Protein AF-A0A821LDY1-F1 (afdb_monomer)

Solvent-accessible surface area (backbone atoms only — not comparable to full-atom values): 10723 Å² total; per-residue (Å²): 135,84,77,50,74,66,58,53,52,50,54,53,51,54,56,44,63,76,40,49,66,62,47,50,53,50,51,52,53,50,52,51,50,54,50,56,54,56,72,75,47,54,72,68,58,53,51,52,51,51,52,52,52,52,53,56,57,53,75,75,44,78,78,75,70,82,77,86,78,76,88,87,64,81,84,64,96,50,97,40,74,67,58,44,55,53,51,51,53,56,52,60,72,73,46,62,89,51,66,70,60,38,52,55,50,52,50,49,55,32,46,76,69,62,71,51,82,70,72,70,74,72,77,74,71,77,86,62,76,54,68,69,58,54,50,53,54,51,51,58,72,66,38,78,89,67,74,71,88,50,94,90,61,74,62,68,48,74,48,72,58,96,88,42,79,45,80,45,74,110

Nearest PDB structures (foldseek):
  5tjr-assembly1_D  TM=2.871E-01  e=8.981E+00  Pseudomonas sp. AAC
  8qkv-assembly1_S  TM=2.454E-01  e=5.172E+00  Saccharomyces cerevisiae S288C

Foldseek 3Di:
DDDDPVRVVVVVVVVCVVCVPVVVVVVVVVVVVVVVVVVPDDPVVVVVVVVVVVVVVVVPDPPPDPPVPDPPDDPDPDPDPVRVVVVVVVVVVVQDPDPVRNVVVVVVVCVVVVVDPPPPPPPPPPPDDPPVVVVVVVVVVPDPVVLPPDPPDFDWDWDQDPNDTDIDTD

Organism: NCBI:txid392032

Secondary structure (DSSP, 8-state):
-PPPHHHHHHHHHHHHHHTHHHHHHHHHHHHHHHHHHHHTS-HHHHHHHHHHHHHHHHHTS-----------S---SSSSHHHHHHHHHHHHHHS-SSHHHHHHHHHHHHHHTT------------SPPPHHHHHHHHHHHH-TTTS-SSTT---EEEEEETTEEEEEE-

Radius of gyration: 39.67 Å; Cα contacts (8 Å, |Δi|>4): 44; chains: 1; bounding box: 96×48×97 Å

Structure (mmCIF, N/CA/C/O backbone):
data_AF-A0A821LDY1-F1
#
_entry.id   AF-A0A821LDY1-F1
#
loop_
_atom_site.group_PDB
_atom_site.id
_atom_site.type_symbol
_atom_site.label_atom_id
_atom_site.label_alt_id
_atom_site.label_comp_id
_atom_site.label_asym_id
_atom_site.label_entity_id
_atom_site.label_seq_id
_atom_site.pdbx_PDB_ins_code
_atom_site.Cartn_x
_atom_site.Cartn_y
_atom_site.Cartn_z
_atom_site.occupancy
_atom_site.B_iso_or_equiv
_atom_site.auth_seq_id
_atom_site.auth_comp_id
_atom_site.auth_asym_id
_atom_site.auth_atom_id
_atom_site.pdbx_PDB_model_num
ATOM 1 N N . MET A 1 1 ? 49.923 7.582 -18.837 1.00 62.66 1 MET A N 1
ATOM 2 C CA . MET A 1 1 ? 49.489 6.439 -17.998 1.00 62.66 1 MET A CA 1
ATOM 3 C C . MET A 1 1 ? 48.047 6.071 -18.324 1.00 62.66 1 MET A C 1
ATOM 5 O O . MET A 1 1 ? 47.227 6.970 -18.484 1.00 62.66 1 MET A O 1
ATOM 9 N N . ALA A 1 2 ? 47.727 4.782 -18.452 1.00 75.25 2 ALA A N 1
ATOM 10 C CA . ALA A 1 2 ? 46.354 4.338 -18.696 1.00 75.25 2 ALA A CA 1
ATOM 11 C C . ALA A 1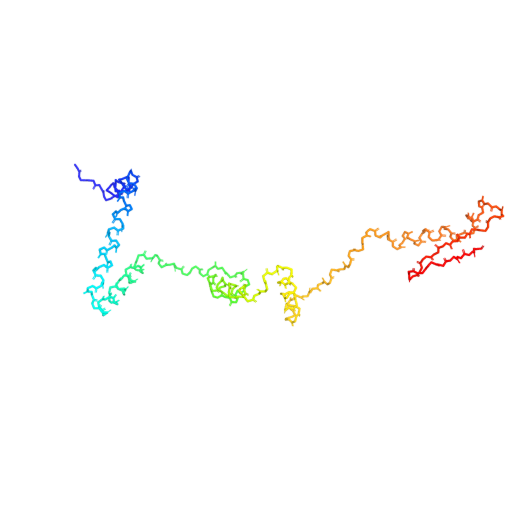 2 ? 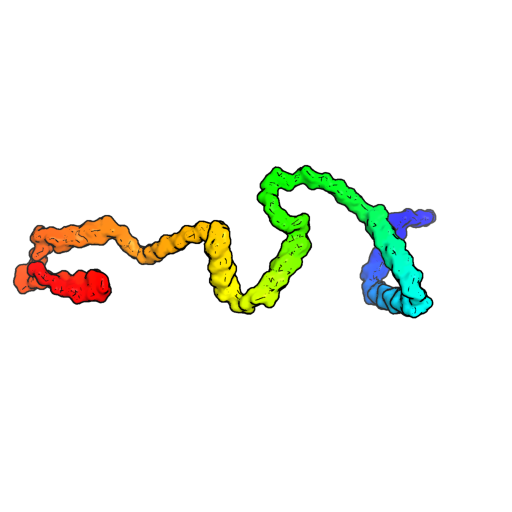45.499 4.500 -17.426 1.00 75.25 2 ALA A C 1
ATOM 13 O O . ALA A 1 2 ? 45.901 4.082 -16.345 1.00 75.25 2 ALA A O 1
ATOM 14 N N . LEU A 1 3 ? 44.314 5.106 -17.556 1.00 80.88 3 LEU A N 1
ATOM 15 C CA . LEU A 1 3 ? 43.386 5.291 -16.433 1.00 80.88 3 LEU A CA 1
ATOM 16 C C . LEU A 1 3 ? 42.902 3.947 -15.880 1.00 80.88 3 LEU A C 1
ATOM 18 O O . LEU A 1 3 ? 42.588 3.032 -16.651 1.00 80.88 3 LEU A O 1
ATOM 22 N N . SER A 1 4 ? 42.740 3.867 -14.557 1.00 90.19 4 SER A N 1
ATOM 23 C CA . SER A 1 4 ? 42.186 2.676 -13.905 1.00 90.19 4 SER A CA 1
ATOM 24 C C . SER A 1 4 ? 40.714 2.453 -14.285 1.00 90.19 4 SER A C 1
ATOM 26 O O . SER A 1 4 ? 39.997 3.374 -14.693 1.00 90.19 4 SER A O 1
ATOM 28 N N . GLY A 1 5 ? 40.220 1.219 -14.129 1.00 87.94 5 GLY A N 1
ATOM 29 C CA . GLY A 1 5 ? 38.811 0.889 -14.381 1.00 87.94 5 GLY A CA 1
ATOM 30 C C . GLY A 1 5 ? 37.831 1.759 -13.583 1.00 87.94 5 GLY A C 1
ATOM 31 O O . GLY A 1 5 ? 36.826 2.213 -14.134 1.00 87.94 5 GLY A O 1
ATOM 32 N N . ALA A 1 6 ? 38.162 2.064 -12.325 1.00 87.38 6 ALA A N 1
ATOM 33 C CA . ALA A 1 6 ? 37.358 2.921 -11.457 1.00 87.38 6 ALA A CA 1
ATOM 34 C C . ALA A 1 6 ? 37.327 4.375 -11.955 1.00 87.38 6 ALA A C 1
ATOM 36 O O . ALA A 1 6 ? 36.254 4.966 -12.081 1.00 87.38 6 ALA A O 1
ATOM 37 N N . GLN A 1 7 ? 38.483 4.917 -12.346 1.00 88.12 7 GLN A N 1
ATOM 38 C CA . GLN A 1 7 ? 38.595 6.278 -12.880 1.00 88.12 7 GLN A CA 1
ATOM 39 C C . GLN A 1 7 ? 37.844 6.436 -14.212 1.00 88.12 7 GLN A C 1
ATOM 41 O O . GLN A 1 7 ? 37.185 7.450 -14.455 1.00 88.12 7 GLN A O 1
ATOM 46 N N . ARG A 1 8 ? 37.866 5.406 -15.068 1.00 89.38 8 ARG A N 1
ATOM 47 C CA . ARG A 1 8 ? 37.070 5.376 -16.308 1.00 89.38 8 ARG A CA 1
ATOM 48 C C . ARG A 1 8 ? 35.566 5.369 -16.026 1.00 89.38 8 ARG A C 1
ATOM 50 O O . ARG A 1 8 ? 34.815 6.085 -16.694 1.00 89.38 8 ARG A O 1
ATOM 57 N N . ALA A 1 9 ? 35.122 4.596 -15.034 1.00 87.12 9 ALA A N 1
ATOM 58 C CA . ALA A 1 9 ? 33.719 4.550 -14.629 1.00 87.12 9 ALA A CA 1
ATOM 59 C C . ALA A 1 9 ? 33.246 5.895 -14.052 1.00 87.12 9 ALA A C 1
ATOM 61 O O . ALA A 1 9 ? 32.151 6.350 -14.391 1.00 87.12 9 ALA A O 1
ATOM 62 N N . GLN A 1 10 ? 34.078 6.552 -13.244 1.00 86.94 10 GLN A N 1
ATOM 63 C CA . GLN A 1 10 ? 33.795 7.864 -12.665 1.00 86.94 10 GLN A CA 1
ATOM 64 C C . GLN A 1 10 ? 33.663 8.948 -13.746 1.00 86.94 10 GLN A C 1
ATOM 66 O O . GLN A 1 10 ? 32.610 9.579 -13.839 1.00 86.94 10 GLN A O 1
ATOM 71 N N . ARG A 1 11 ? 34.628 9.050 -14.674 1.00 86.69 11 ARG A N 1
ATOM 72 C CA . ARG A 1 11 ? 34.530 9.956 -15.837 1.00 86.69 11 ARG A CA 1
ATOM 73 C C . ARG A 1 11 ? 33.280 9.709 -16.685 1.00 86.69 11 ARG A C 1
ATOM 75 O O . ARG A 1 11 ? 32.673 10.654 -17.184 1.00 86.69 11 ARG A O 1
ATOM 82 N N . CYS A 1 12 ? 32.875 8.450 -16.870 1.00 83.38 12 CYS A N 1
ATOM 83 C CA . CYS A 1 12 ? 31.641 8.133 -17.596 1.00 83.38 12 CYS A CA 1
ATOM 84 C C . CYS A 1 12 ? 30.385 8.627 -16.869 1.00 83.38 12 CYS A C 1
ATOM 86 O O . CYS A 1 12 ? 29.446 9.078 -17.524 1.00 83.38 12 CYS A O 1
ATOM 88 N N . ARG A 1 13 ? 30.343 8.533 -15.534 1.00 84.38 13 ARG A N 1
ATOM 89 C CA . ARG A 1 13 ? 29.225 9.049 -14.727 1.00 84.38 13 ARG A CA 1
ATOM 90 C C . ARG A 1 13 ? 29.166 10.572 -14.794 1.00 84.38 13 ARG A C 1
ATOM 92 O O . ARG A 1 13 ? 28.109 11.119 -15.081 1.00 84.38 13 ARG A O 1
ATOM 99 N N . GLU A 1 14 ? 30.305 11.238 -14.647 1.00 85.50 14 GLU A N 1
ATOM 100 C CA . GLU A 1 14 ? 30.405 12.697 -14.748 1.00 85.50 14 GLU A CA 1
ATOM 101 C C . GLU A 1 14 ? 29.959 13.209 -16.123 1.00 85.50 14 GLU A C 1
ATOM 103 O O . GLU A 1 14 ? 29.158 14.135 -16.202 1.00 85.50 14 GLU A O 1
ATOM 108 N N . LYS A 1 15 ? 30.388 12.566 -17.218 1.00 82.69 15 LYS A N 1
ATOM 109 C CA . LYS A 1 15 ? 29.931 12.917 -18.576 1.00 82.69 15 LYS A CA 1
ATOM 110 C C . LYS A 1 15 ? 28.422 12.736 -18.763 1.00 82.69 15 LYS A C 1
ATOM 112 O O . LYS A 1 15 ? 27.797 13.550 -19.436 1.00 82.69 15 LYS A O 1
ATOM 117 N N . LYS A 1 16 ? 27.831 11.693 -18.168 1.00 79.56 16 LYS A N 1
ATOM 118 C CA . LYS A 1 16 ? 26.374 11.471 -18.203 1.00 79.56 16 LYS A CA 1
ATOM 119 C C . LYS A 1 16 ? 25.599 12.528 -17.420 1.00 79.56 16 LYS A C 1
ATOM 121 O O . LYS A 1 16 ? 24.491 12.853 -17.828 1.00 79.56 16 LYS A O 1
ATOM 126 N N . ASN A 1 17 ? 26.172 13.044 -16.335 1.00 80.06 17 ASN A N 1
ATOM 127 C CA . ASN A 1 17 ? 25.539 14.068 -15.507 1.00 80.06 17 ASN A CA 1
ATOM 128 C C . ASN A 1 17 ? 25.644 15.463 -16.133 1.00 80.06 17 ASN A C 1
ATOM 130 O O . ASN A 1 17 ? 24.700 16.233 -16.030 1.00 80.06 17 ASN A O 1
ATOM 134 N N . LYS A 1 18 ? 26.754 15.768 -16.822 1.00 84.25 18 LYS A N 1
ATOM 135 C CA . LYS A 1 18 ? 26.949 17.058 -17.506 1.00 84.25 18 LYS A CA 1
ATOM 136 C C . LYS A 1 18 ? 25.931 17.296 -18.626 1.00 84.25 18 LYS A C 1
ATOM 138 O O . LYS A 1 18 ? 25.446 18.406 -18.761 1.00 84.25 18 LYS A O 1
ATOM 143 N N . ASN A 1 19 ? 25.564 16.247 -19.370 1.00 83.19 19 ASN A N 1
ATOM 144 C CA . ASN A 1 19 ? 24.616 16.329 -20.485 1.00 83.19 19 ASN A CA 1
ATOM 145 C C . ASN A 1 19 ? 23.472 15.312 -20.321 1.00 83.19 19 ASN A C 1
ATOM 147 O O . ASN A 1 19 ? 23.378 14.324 -21.061 1.00 83.19 19 ASN A O 1
ATOM 151 N N . ALA A 1 20 ? 22.613 15.536 -19.325 1.00 84.31 20 ALA A N 1
ATOM 152 C CA . ALA A 1 20 ? 21.514 14.628 -18.989 1.00 84.31 20 ALA A CA 1
ATOM 153 C C . ALA A 1 20 ? 20.529 14.419 -20.158 1.00 84.31 20 ALA A C 1
ATOM 155 O O . ALA A 1 20 ? 20.112 13.289 -20.420 1.00 84.31 20 ALA A O 1
ATOM 156 N N . GLU A 1 21 ? 20.224 15.475 -20.913 1.00 86.31 21 GLU A N 1
ATOM 157 C CA . GLU A 1 21 ? 19.310 15.416 -22.061 1.00 86.31 21 GLU A CA 1
ATOM 158 C C . GLU A 1 21 ? 19.853 14.537 -23.193 1.00 86.31 21 GLU A C 1
ATOM 160 O O . GLU A 1 21 ? 19.169 13.630 -23.669 1.00 86.31 21 GLU A O 1
ATOM 165 N N . LEU A 1 22 ? 21.124 14.718 -23.569 1.00 86.00 22 LEU A N 1
ATOM 166 C CA . LEU A 1 22 ? 21.785 13.869 -24.565 1.00 86.00 22 LEU A CA 1
ATOM 167 C C . LEU A 1 22 ? 21.820 12.401 -24.117 1.00 86.00 22 LEU A C 1
ATOM 169 O O . LEU A 1 22 ? 21.606 11.498 -24.927 1.00 86.00 22 LEU A O 1
ATOM 173 N N . SER A 1 23 ? 22.032 12.148 -22.823 1.00 85.56 23 SER A N 1
ATOM 174 C CA . SER A 1 23 ? 21.981 10.801 -22.241 1.00 85.56 23 SER A CA 1
ATOM 175 C C . SER A 1 23 ? 20.593 10.163 -22.393 1.00 85.56 23 SER A C 1
ATOM 177 O O . SER A 1 23 ? 20.492 9.001 -22.797 1.00 85.56 23 SER A O 1
ATOM 179 N N . GLU A 1 24 ? 19.515 10.909 -22.139 1.00 88.44 24 GLU A N 1
ATOM 180 C CA . GLU A 1 24 ? 18.143 10.431 -22.350 1.00 88.44 24 GLU A CA 1
ATOM 181 C C . GLU A 1 24 ? 17.831 10.186 -23.833 1.00 88.44 24 GLU A C 1
ATOM 183 O O . GLU A 1 24 ? 17.313 9.120 -24.182 1.00 88.44 24 GLU A O 1
ATOM 188 N N . ILE A 1 25 ? 18.236 11.088 -24.732 1.00 91.62 25 ILE A N 1
ATOM 189 C CA . ILE A 1 25 ? 18.081 10.904 -26.185 1.00 91.62 25 ILE A CA 1
ATOM 190 C C . ILE A 1 25 ? 18.801 9.629 -26.647 1.00 91.62 25 ILE A C 1
ATOM 192 O O . ILE A 1 25 ? 18.241 8.822 -27.398 1.00 91.62 25 ILE A O 1
ATOM 196 N N . MET A 1 26 ? 20.026 9.390 -26.170 1.00 88.12 26 MET A N 1
ATOM 197 C CA . MET A 1 26 ? 20.770 8.167 -26.480 1.00 88.12 26 MET A CA 1
ATOM 198 C C . MET A 1 26 ? 20.069 6.912 -25.947 1.00 88.12 26 MET A C 1
ATOM 200 O O . MET A 1 26 ? 19.966 5.922 -26.677 1.00 88.12 26 MET A O 1
ATOM 204 N N . LYS A 1 27 ? 19.525 6.943 -24.720 1.00 91.25 27 LYS A N 1
ATOM 205 C CA . LYS A 1 27 ? 18.728 5.829 -24.170 1.00 91.25 27 LYS A CA 1
ATOM 206 C C . LYS A 1 27 ? 17.499 5.547 -25.031 1.00 91.25 27 LYS A C 1
ATOM 208 O O . LYS A 1 27 ? 17.191 4.383 -25.287 1.00 91.25 27 LYS A O 1
ATOM 213 N N . GLN A 1 28 ? 16.796 6.579 -25.491 1.00 93.19 28 GLN A N 1
ATOM 214 C CA . GLN A 1 28 ? 15.627 6.417 -26.356 1.00 93.19 28 GLN A CA 1
ATOM 215 C C . GLN A 1 28 ? 16.001 5.818 -27.719 1.00 93.19 28 GLN A C 1
ATOM 217 O O . GLN A 1 28 ? 15.337 4.879 -28.170 1.00 93.19 28 GLN A O 1
ATOM 222 N N . LYS A 1 29 ? 17.086 6.292 -28.349 1.00 94.69 29 LYS A N 1
ATOM 223 C CA . LYS A 1 29 ? 17.607 5.722 -29.606 1.00 94.69 29 LYS A CA 1
ATOM 224 C C . LYS A 1 29 ? 17.985 4.248 -29.441 1.00 94.69 29 LYS A C 1
ATOM 226 O O . LYS A 1 29 ? 17.612 3.426 -30.278 1.00 94.69 29 LYS A O 1
ATOM 231 N N . ASP A 1 30 ? 18.650 3.892 -28.344 1.00 93.25 30 ASP A N 1
ATOM 232 C CA . ASP A 1 30 ? 19.017 2.505 -28.042 1.00 93.25 30 ASP A CA 1
ATOM 233 C C . ASP A 1 30 ? 17.782 1.617 -27.795 1.00 93.25 30 ASP A C 1
ATOM 235 O O . ASP A 1 30 ? 17.683 0.515 -28.339 1.00 93.25 30 ASP A O 1
ATOM 239 N N . ARG A 1 31 ? 16.773 2.114 -27.060 1.00 92.56 31 ARG A N 1
ATOM 240 C CA . ARG A 1 31 ? 15.484 1.416 -26.880 1.00 92.56 31 ARG A CA 1
ATOM 241 C C . ARG A 1 31 ? 14.794 1.149 -28.218 1.00 92.56 31 ARG A C 1
ATOM 243 O O . ARG A 1 31 ? 14.352 0.022 -28.447 1.00 92.56 31 ARG A O 1
ATOM 250 N N . LYS A 1 32 ? 14.725 2.150 -29.105 1.00 93.94 32 LYS A N 1
ATOM 251 C CA . LYS A 1 32 ? 14.145 2.003 -30.452 1.00 93.94 32 LYS A CA 1
ATOM 252 C C . LYS A 1 32 ? 14.921 0.973 -31.274 1.00 93.94 32 LYS A C 1
ATOM 254 O O . LYS A 1 32 ? 14.311 0.045 -31.797 1.00 93.94 32 LYS A O 1
ATOM 259 N N . ARG A 1 33 ? 16.254 1.062 -31.306 1.00 93.56 33 ARG A N 1
ATOM 260 C CA . ARG A 1 33 ? 17.119 0.106 -32.017 1.00 93.56 33 ARG A CA 1
ATOM 261 C C . ARG A 1 33 ? 16.908 -1.327 -31.532 1.00 93.56 33 ARG A C 1
ATOM 263 O O . ARG A 1 33 ? 16.693 -2.220 -32.343 1.00 93.56 33 ARG A O 1
ATOM 270 N N . LYS A 1 34 ? 16.899 -1.548 -30.215 1.00 90.94 34 LYS A N 1
ATOM 271 C CA . LYS A 1 34 ? 16.654 -2.871 -29.616 1.00 90.94 34 LYS A CA 1
ATOM 272 C C . LYS A 1 34 ? 15.253 -3.394 -29.913 1.00 90.94 34 LYS A C 1
ATOM 274 O O . LYS A 1 34 ? 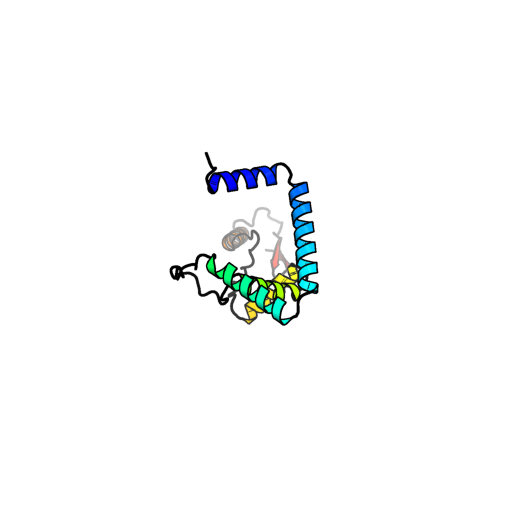15.094 -4.594 -30.113 1.00 90.94 34 LYS A O 1
ATOM 279 N N . ARG 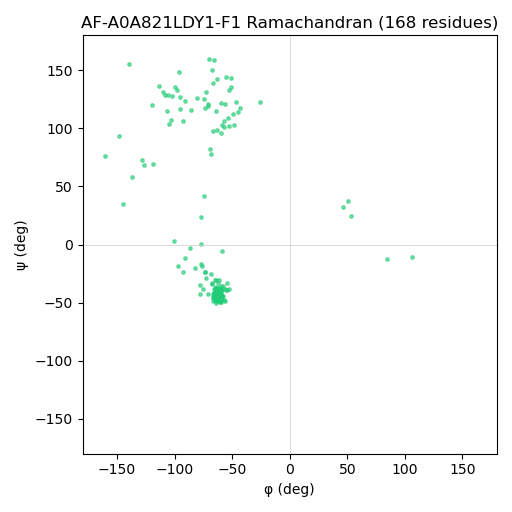A 1 35 ? 14.237 -2.525 -29.941 1.00 91.19 35 ARG A N 1
ATOM 280 C CA . ARG A 1 35 ? 12.872 -2.907 -30.327 1.00 91.19 35 ARG A CA 1
ATOM 281 C C . ARG A 1 35 ? 12.822 -3.354 -31.786 1.00 91.19 35 ARG A C 1
ATOM 283 O O . ARG A 1 35 ? 12.306 -4.431 -32.045 1.00 91.19 35 ARG A O 1
ATOM 290 N N . LEU A 1 36 ? 13.401 -2.576 -32.701 1.00 93.12 36 LEU A N 1
ATOM 291 C CA . LEU A 1 36 ? 13.458 -2.917 -34.126 1.00 93.12 36 LEU A CA 1
ATOM 292 C C . LEU A 1 36 ? 14.244 -4.207 -34.375 1.00 93.12 36 LEU A C 1
ATOM 294 O O . LEU A 1 36 ? 13.792 -5.047 -35.140 1.00 93.12 36 LEU A O 1
ATOM 298 N N . ALA A 1 37 ? 15.370 -4.401 -33.685 1.00 91.12 37 ALA A N 1
ATOM 299 C CA . ALA A 1 37 ? 16.130 -5.645 -33.766 1.00 91.12 37 ALA A CA 1
ATOM 300 C C . ALA A 1 37 ? 15.281 -6.851 -33.336 1.00 91.12 37 ALA A C 1
ATOM 302 O O . ALA A 1 37 ? 15.253 -7.847 -34.040 1.00 91.12 37 ALA A O 1
ATOM 303 N N . ARG A 1 38 ? 14.522 -6.740 -32.235 1.00 88.25 38 ARG A N 1
ATOM 304 C CA . ARG A 1 38 ? 13.635 -7.818 -31.760 1.00 88.25 38 ARG A CA 1
ATOM 305 C C . ARG A 1 38 ? 12.483 -8.131 -32.710 1.00 88.25 38 ARG A C 1
ATOM 307 O O . ARG A 1 38 ? 12.040 -9.267 -32.719 1.00 88.25 38 ARG A O 1
ATOM 314 N N . LEU A 1 39 ? 11.986 -7.149 -33.464 1.00 89.75 39 LEU A N 1
ATOM 315 C CA . LEU A 1 39 ? 10.931 -7.376 -34.461 1.00 89.75 39 LEU A CA 1
ATOM 316 C C . LEU A 1 39 ? 11.423 -8.210 -35.649 1.00 89.75 39 LEU A C 1
ATOM 318 O O . LEU A 1 39 ? 10.618 -8.868 -36.290 1.00 89.75 39 LEU A O 1
ATOM 322 N N . LYS A 1 40 ? 12.732 -8.189 -35.924 1.00 92.06 40 LYS A N 1
ATOM 323 C CA . LYS A 1 40 ? 13.366 -8.994 -36.977 1.00 92.06 40 LYS A CA 1
ATOM 324 C C . LYS A 1 40 ? 13.758 -10.401 -36.512 1.00 92.06 40 LYS A C 1
ATOM 326 O O . LYS A 1 40 ? 14.284 -11.160 -37.312 1.00 92.06 40 LYS A O 1
ATOM 331 N N . MET A 1 41 ? 13.560 -10.723 -35.232 1.00 92.12 41 MET A N 1
ATOM 332 C CA . MET A 1 41 ? 13.926 -12.019 -34.661 1.00 92.12 41 MET A CA 1
ATOM 333 C C . MET A 1 41 ? 12.735 -12.964 -34.639 1.00 92.12 41 MET A C 1
ATOM 335 O O . MET A 1 41 ? 11.593 -12.546 -34.434 1.00 92.12 41 MET A O 1
ATOM 339 N N . THR A 1 42 ? 13.022 -14.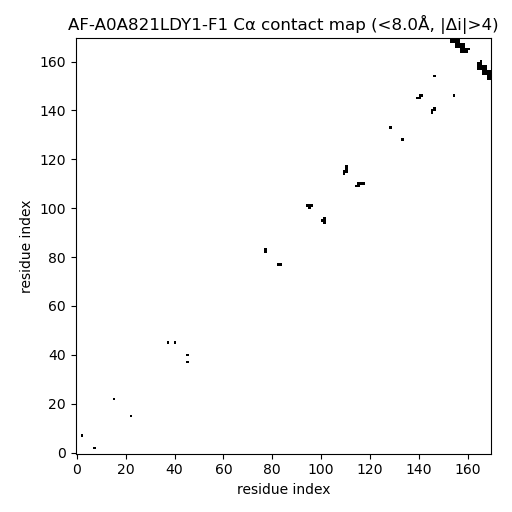253 -34.773 1.00 93.19 42 THR A N 1
ATOM 340 C CA . THR A 1 42 ? 12.014 -15.302 -34.609 1.00 93.19 42 THR A CA 1
ATOM 341 C C . THR A 1 42 ? 11.598 -15.432 -33.137 1.00 93.19 42 THR A C 1
ATOM 343 O O . THR A 1 42 ? 12.303 -15.012 -32.212 1.00 93.19 42 THR A O 1
ATOM 346 N N . LEU A 1 43 ? 10.425 -16.018 -32.877 1.00 89.88 43 LEU A N 1
ATOM 347 C CA . LEU A 1 43 ? 9.927 -16.187 -31.506 1.00 89.88 43 LEU A CA 1
ATOM 348 C C . LEU A 1 43 ? 10.893 -17.013 -30.636 1.00 89.88 43 LEU A C 1
ATOM 350 O O . LEU A 1 43 ? 11.116 -16.661 -29.475 1.00 89.88 43 LEU A O 1
ATOM 354 N N . SER A 1 44 ? 11.520 -18.053 -31.195 1.00 91.00 44 SER A N 1
ATOM 355 C CA . SER A 1 44 ? 12.500 -18.892 -30.494 1.00 91.00 44 SER A CA 1
ATOM 356 C C . SER A 1 44 ? 13.727 -18.082 -30.056 1.00 91.00 44 SER A C 1
ATOM 358 O O . SER A 1 44 ? 14.105 -18.109 -28.883 1.00 91.00 44 SER A O 1
ATOM 360 N N . GLU A 1 45 ? 14.283 -17.253 -30.935 1.00 91.38 45 GLU A N 1
ATOM 361 C CA . GLU A 1 45 ? 15.418 -16.377 -30.628 1.00 91.38 45 GLU A CA 1
ATOM 362 C C . GLU A 1 45 ? 15.093 -15.351 -29.536 1.00 91.38 45 GLU A C 1
ATOM 364 O O . GLU A 1 45 ? 15.892 -15.108 -28.623 1.00 91.38 45 GLU A O 1
ATOM 369 N N . VAL A 1 46 ? 13.891 -14.768 -29.580 1.00 90.81 46 VAL A N 1
ATOM 370 C CA . VAL A 1 46 ? 13.436 -13.823 -28.552 1.00 90.81 46 VAL A CA 1
ATOM 371 C C . VAL A 1 4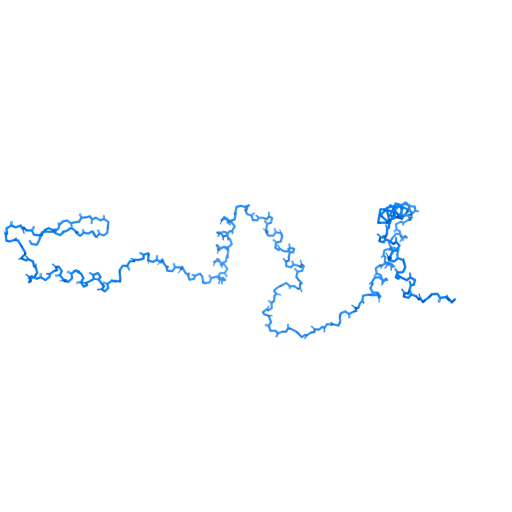6 ? 13.330 -14.515 -27.192 1.00 90.81 46 VAL A C 1
ATOM 373 O O . VAL A 1 46 ? 13.719 -13.930 -26.173 1.00 90.81 46 VAL A O 1
ATOM 376 N N . THR A 1 47 ? 12.834 -15.754 -27.145 1.00 90.75 47 THR A N 1
ATOM 377 C CA . THR A 1 47 ? 12.759 -16.521 -25.891 1.00 90.75 47 THR A CA 1
ATOM 378 C C . THR A 1 47 ? 14.145 -16.870 -25.350 1.00 90.75 47 THR A C 1
ATOM 380 O O . THR A 1 47 ? 14.404 -16.640 -24.165 1.00 90.75 47 THR A O 1
ATOM 383 N N . ALA A 1 48 ? 15.075 -17.291 -26.212 1.00 92.94 48 ALA A N 1
ATOM 384 C CA . ALA A 1 48 ? 16.459 -17.578 -25.844 1.00 92.94 48 ALA A CA 1
ATOM 385 C C . ALA A 1 48 ? 17.175 -16.333 -25.287 1.00 92.94 48 ALA A C 1
ATOM 387 O O . ALA A 1 48 ? 17.827 -16.390 -24.238 1.00 92.94 48 ALA A O 1
ATOM 388 N N . LEU A 1 49 ? 16.983 -15.166 -25.913 1.00 90.75 49 LEU A N 1
ATOM 389 C CA . LEU A 1 49 ? 17.509 -13.893 -25.412 1.00 90.75 49 LEU A CA 1
ATOM 390 C C . LEU A 1 49 ? 16.956 -13.527 -24.031 1.00 90.75 49 LEU A C 1
ATOM 392 O O . LEU A 1 49 ? 17.710 -13.059 -23.171 1.00 90.75 49 LEU A O 1
ATOM 396 N N . ARG A 1 50 ? 15.655 -13.735 -23.794 1.00 89.81 50 ARG A N 1
ATOM 397 C CA . ARG A 1 50 ? 15.029 -13.483 -22.484 1.00 89.81 50 ARG A CA 1
ATOM 398 C C . ARG A 1 50 ? 15.583 -14.418 -21.410 1.00 89.81 50 ARG A C 1
ATOM 400 O O . ARG A 1 50 ? 15.886 -13.955 -20.309 1.00 89.81 50 ARG A O 1
ATOM 407 N N . LEU A 1 51 ? 15.766 -15.700 -21.726 1.00 91.69 51 LEU A N 1
ATOM 408 C CA . LEU A 1 51 ? 16.364 -16.676 -20.812 1.00 91.69 51 LEU A CA 1
ATOM 409 C C . LEU A 1 51 ? 17.805 -16.300 -20.458 1.00 91.69 51 LEU A C 1
ATOM 411 O O . LEU A 1 51 ? 18.152 -16.244 -19.278 1.00 91.69 51 LEU A O 1
ATOM 415 N N . ARG A 1 52 ? 18.622 -15.925 -21.448 1.00 90.25 52 ARG A N 1
ATOM 416 C CA . ARG A 1 52 ? 20.003 -15.475 -21.221 1.00 90.25 52 ARG A CA 1
ATOM 417 C C . ARG A 1 52 ? 20.068 -14.229 -20.334 1.00 90.25 52 ARG A C 1
ATOM 419 O O . ARG A 1 52 ? 20.891 -14.162 -19.422 1.00 90.25 52 ARG A O 1
ATOM 426 N N . GLN A 1 53 ? 19.176 -13.258 -20.552 1.00 88.31 53 GLN A N 1
ATOM 427 C CA . GLN A 1 53 ? 19.059 -12.077 -19.687 1.00 88.31 53 GLN A CA 1
ATOM 428 C C . GLN A 1 53 ? 18.676 -12.457 -18.251 1.00 88.31 53 GLN A C 1
ATOM 430 O O . GLN A 1 53 ? 19.283 -11.948 -17.308 1.00 88.31 53 GLN A O 1
ATOM 435 N N . LYS A 1 54 ? 17.720 -13.378 -18.072 1.00 89.00 54 LYS A N 1
ATOM 436 C CA . LYS A 1 54 ? 17.305 -13.886 -16.755 1.00 89.00 54 LYS A CA 1
ATOM 437 C C . LYS A 1 54 ? 18.467 -14.552 -16.014 1.00 89.00 54 LYS A C 1
ATOM 439 O O . LYS A 1 54 ? 18.692 -14.233 -14.849 1.00 89.00 54 LYS A O 1
ATOM 444 N N . ILE A 1 55 ? 19.225 -15.418 -16.688 1.00 86.31 55 ILE A N 1
ATOM 445 C CA . ILE A 1 55 ? 20.389 -16.113 -16.114 1.00 86.31 55 ILE A CA 1
ATOM 446 C C . ILE A 1 55 ? 21.466 -15.106 -15.694 1.00 86.31 55 ILE A C 1
ATOM 448 O O . ILE A 1 55 ? 21.951 -15.154 -14.566 1.00 86.31 55 ILE A O 1
ATOM 452 N N . ASN A 1 56 ? 21.807 -14.147 -16.557 1.00 85.50 56 ASN A N 1
ATOM 453 C CA . ASN A 1 56 ? 22.817 -13.136 -16.236 1.00 85.50 56 ASN A CA 1
ATOM 454 C C . ASN A 1 56 ? 22.405 -12.262 -15.044 1.00 85.50 56 ASN A C 1
ATOM 456 O O . ASN A 1 56 ? 23.227 -11.983 -14.177 1.00 85.50 56 ASN A O 1
ATOM 460 N N . LEU A 1 57 ? 21.129 -11.881 -14.949 1.00 81.38 57 LEU A N 1
ATOM 461 C CA . LEU A 1 57 ? 20.615 -11.144 -13.791 1.00 81.38 57 LEU A CA 1
ATOM 462 C C . LEU A 1 57 ? 20.686 -11.955 -12.491 1.00 81.38 57 LEU A C 1
ATOM 464 O O . LEU A 1 57 ? 20.832 -11.363 -11.426 1.00 81.38 57 LEU A O 1
ATOM 468 N N . GLN A 1 58 ? 20.583 -13.284 -12.554 1.00 79.38 58 GLN A N 1
ATOM 469 C CA . GLN A 1 58 ? 20.748 -14.146 -11.382 1.00 79.38 58 GLN A CA 1
ATOM 470 C C . GLN A 1 58 ? 22.215 -14.285 -10.963 1.00 79.38 58 GLN A C 1
ATOM 472 O O . GLN A 1 58 ? 22.485 -14.257 -9.768 1.00 79.38 58 GLN A O 1
ATOM 477 N N . LYS A 1 59 ? 23.157 -14.366 -11.916 1.00 78.94 59 LYS A N 1
ATOM 478 C CA . LYS A 1 59 ? 24.602 -14.496 -11.631 1.00 78.94 59 LYS A CA 1
ATOM 479 C C . LYS A 1 59 ? 25.160 -13.348 -10.784 1.00 78.94 59 LYS A C 1
ATOM 481 O O . LYS A 1 59 ? 26.018 -13.580 -9.944 1.00 78.94 59 LYS A O 1
ATOM 486 N N . PHE A 1 60 ? 24.664 -12.128 -10.994 1.00 67.19 60 PHE A N 1
ATOM 487 C CA . PHE A 1 60 ? 25.140 -10.925 -10.295 1.00 67.19 60 PHE A CA 1
ATOM 488 C C . PHE A 1 60 ? 24.247 -10.484 -9.131 1.00 67.19 60 PHE A C 1
ATOM 490 O O . PHE A 1 60 ? 24.510 -9.454 -8.510 1.00 67.19 60 PHE A O 1
ATOM 497 N N . ARG A 1 61 ? 23.180 -11.228 -8.819 1.00 71.19 61 ARG A N 1
ATOM 498 C CA . ARG A 1 61 ? 22.436 -10.994 -7.581 1.00 71.19 61 ARG A CA 1
ATOM 499 C C . ARG A 1 61 ? 23.194 -11.676 -6.447 1.00 71.19 61 ARG A C 1
ATOM 501 O O . ARG A 1 61 ? 23.427 -12.880 -6.553 1.00 71.19 61 ARG A O 1
ATOM 508 N N . PRO A 1 62 ? 23.535 -10.971 -5.353 1.00 65.94 62 PRO A N 1
ATOM 509 C CA . PRO A 1 62 ? 23.975 -11.665 -4.157 1.00 65.94 62 PRO A CA 1
ATOM 510 C C . PRO A 1 62 ? 22.855 -12.638 -3.788 1.00 65.94 62 PRO A C 1
ATOM 512 O O . PRO A 1 62 ? 21.701 -12.226 -3.620 1.00 65.94 62 PRO A O 1
ATOM 515 N N . LYS A 1 63 ? 23.168 -13.939 -3.731 1.00 65.00 63 LYS A N 1
ATOM 516 C CA . LYS A 1 63 ? 22.280 -14.903 -3.085 1.00 65.00 63 LYS A CA 1
ATOM 517 C C . LYS A 1 63 ? 22.153 -14.385 -1.659 1.00 65.00 63 LYS A C 1
ATOM 519 O O . LYS A 1 63 ? 23.112 -14.491 -0.900 1.00 65.00 63 LYS A O 1
ATOM 524 N N . LYS A 1 64 ? 21.030 -13.738 -1.325 1.00 59.34 64 LYS A N 1
ATOM 525 C CA . LYS A 1 64 ? 20.700 -13.471 0.072 1.00 59.34 64 LYS A CA 1
ATOM 526 C C . LYS A 1 64 ? 20.782 -14.834 0.739 1.00 59.34 64 LYS A C 1
ATOM 528 O O . LYS A 1 64 ? 19.977 -15.707 0.417 1.00 59.34 64 LYS A O 1
ATOM 533 N N . LYS A 1 65 ? 21.812 -15.042 1.561 1.00 55.62 65 LYS A N 1
ATOM 534 C CA . LYS A 1 65 ? 21.806 -16.150 2.504 1.00 55.62 65 LYS A CA 1
ATOM 535 C C . LYS A 1 65 ? 20.492 -15.998 3.263 1.00 55.62 65 LYS A C 1
ATOM 537 O O . LYS A 1 65 ? 20.089 -14.878 3.580 1.00 55.62 65 LYS A O 1
ATOM 542 N N . ASN A 1 66 ? 19.766 -17.098 3.396 1.00 53.03 66 ASN A N 1
ATOM 543 C CA . ASN A 1 66 ? 18.599 -17.134 4.254 1.00 53.03 66 ASN A CA 1
ATOM 544 C C . ASN A 1 66 ? 19.103 -16.803 5.658 1.00 53.03 66 ASN A C 1
ATOM 546 O O . ASN A 1 66 ? 19.613 -17.683 6.340 1.00 53.03 66 ASN A O 1
ATOM 550 N N . ASP A 1 67 ? 19.010 -15.537 6.056 1.00 48.81 67 ASP A N 1
ATOM 551 C CA . ASP A 1 67 ? 19.105 -15.148 7.454 1.00 48.81 67 ASP A CA 1
ATOM 552 C C . ASP A 1 67 ? 17.833 -15.679 8.111 1.00 48.81 67 ASP A C 1
ATOM 554 O O . ASP A 1 67 ? 16.814 -15.000 8.232 1.00 48.81 67 ASP A O 1
ATOM 558 N N . SER A 1 68 ? 17.872 -16.962 8.456 1.00 51.75 68 SER A N 1
ATOM 559 C CA . SER A 1 68 ? 16.858 -17.688 9.207 1.00 51.75 68 SER A CA 1
ATOM 560 C C . SER A 1 68 ? 16.895 -17.308 10.688 1.00 51.75 68 SER A C 1
ATOM 562 O O . SER A 1 68 ? 16.778 -18.176 11.538 1.00 51.75 68 SER A O 1
ATOM 564 N N . ASN A 1 69 ? 17.059 -16.021 11.002 1.00 48.75 69 ASN A N 1
ATOM 565 C CA . ASN A 1 69 ? 17.086 -15.502 12.367 1.00 48.75 69 ASN A CA 1
ATOM 566 C C . ASN A 1 69 ? 16.101 -14.337 12.491 1.00 48.75 69 ASN A C 1
ATOM 568 O O . ASN A 1 69 ? 16.483 -13.173 12.560 1.00 48.75 69 ASN A O 1
ATOM 572 N N . CYS A 1 70 ? 14.806 -14.653 12.489 1.00 42.69 70 CYS A N 1
ATOM 573 C CA . CYS A 1 70 ? 13.779 -13.791 13.071 1.00 42.69 70 CYS A CA 1
ATOM 574 C C . CYS A 1 70 ? 12.526 -14.629 13.348 1.00 42.69 70 CYS A C 1
ATOM 576 O O . CYS A 1 70 ? 11.554 -14.593 12.596 1.00 42.69 70 CYS A O 1
ATOM 578 N N . SER A 1 71 ? 12.562 -15.437 14.405 1.00 44.69 71 SER A N 1
ATOM 579 C CA . SER A 1 71 ? 11.400 -16.197 14.873 1.00 44.69 71 SER A CA 1
ATOM 580 C C . SER A 1 71 ? 11.032 -15.790 16.296 1.00 44.69 71 SER A C 1
ATOM 582 O O . SER A 1 71 ? 11.168 -16.565 17.233 1.00 44.69 71 SER A O 1
ATOM 584 N N . THR A 1 72 ? 10.535 -14.562 16.429 1.00 50.56 72 THR A N 1
ATOM 585 C CA . THR A 1 72 ? 9.635 -14.136 17.521 1.00 50.56 72 THR A CA 1
ATOM 586 C C . THR A 1 72 ? 8.615 -13.112 17.013 1.00 50.56 72 THR A C 1
ATOM 588 O O . THR A 1 72 ? 8.197 -12.202 17.720 1.00 50.56 72 THR A O 1
ATOM 591 N N . ALA A 1 73 ? 8.170 -13.256 15.763 1.00 51.59 73 ALA A N 1
ATOM 592 C CA . ALA A 1 73 ? 7.022 -12.521 15.252 1.00 51.59 73 ALA A CA 1
ATOM 593 C C . ALA A 1 73 ? 5.962 -13.533 14.826 1.00 51.59 73 ALA A C 1
ATOM 595 O O . ALA A 1 73 ? 6.231 -14.392 13.988 1.00 51.59 73 ALA A O 1
ATOM 596 N N . GLN A 1 74 ? 4.786 -13.432 15.451 1.00 58.25 74 GLN A N 1
ATOM 597 C CA . GLN A 1 74 ? 3.550 -14.143 15.122 1.00 58.25 74 GLN A CA 1
ATOM 598 C C . GLN A 1 74 ? 3.504 -14.540 13.644 1.00 58.25 74 GLN A C 1
ATOM 600 O O . GLN A 1 74 ? 3.618 -13.674 12.773 1.00 58.25 74 GLN A O 1
ATOM 605 N N . ALA A 1 75 ? 3.359 -15.841 13.380 1.00 56.56 75 ALA A N 1
ATOM 606 C CA . ALA A 1 75 ? 3.333 -16.410 12.041 1.00 56.56 75 ALA A CA 1
ATOM 607 C C . ALA A 1 75 ? 2.373 -15.615 11.144 1.00 56.56 75 ALA A C 1
ATOM 609 O O . ALA A 1 75 ? 1.152 -15.725 11.242 1.00 56.56 75 ALA A O 1
ATOM 610 N N . SER A 1 76 ? 2.923 -14.763 10.279 1.00 63.31 76 SER A N 1
ATOM 611 C CA . SER A 1 76 ? 2.103 -14.019 9.339 1.00 63.31 76 SER A CA 1
ATOM 612 C C . SER A 1 76 ? 1.583 -15.009 8.306 1.00 63.31 76 SER A C 1
ATOM 614 O O . SER A 1 76 ? 2.386 -15.611 7.597 1.00 63.31 76 SER A O 1
ATOM 616 N N . SER A 1 77 ? 0.264 -15.140 8.164 1.00 78.56 77 SER A N 1
ATOM 617 C CA . SER A 1 77 ? -0.381 -16.078 7.225 1.00 78.56 77 SER A CA 1
ATOM 618 C C . SER A 1 77 ? -0.002 -15.869 5.745 1.00 78.56 77 SER A C 1
ATOM 620 O O . SER A 1 77 ? -0.405 -16.643 4.884 1.00 78.56 77 SER A O 1
ATOM 622 N N . PHE A 1 78 ? 0.769 -14.825 5.421 1.00 83.88 78 PHE A N 1
ATOM 623 C CA . PHE A 1 78 ? 1.264 -14.534 4.079 1.00 83.88 78 PHE A CA 1
ATOM 624 C C . PHE A 1 78 ? 2.769 -14.807 3.968 1.00 83.88 78 PHE A C 1
ATOM 626 O O . PHE A 1 78 ? 3.559 -14.237 4.713 1.00 83.88 78 PHE A O 1
ATOM 633 N N . SER A 1 79 ? 3.165 -15.583 2.952 1.00 81.88 79 SER A N 1
ATOM 634 C CA . SER A 1 79 ? 4.568 -15.941 2.670 1.00 81.88 79 SER A CA 1
ATOM 635 C C . SER A 1 79 ? 5.476 -14.729 2.399 1.00 81.88 79 SER A C 1
ATOM 637 O O . SER A 1 79 ? 6.644 -14.725 2.780 1.00 81.88 79 SER A O 1
ATOM 639 N N . THR A 1 80 ? 4.966 -13.673 1.749 1.00 86.69 80 THR A N 1
ATOM 640 C CA . THR A 1 80 ? 5.745 -12.451 1.478 1.00 86.69 80 THR A CA 1
ATOM 641 C C . THR A 1 80 ? 4.933 -11.170 1.668 1.00 86.69 80 THR A C 1
ATOM 643 O O . THR A 1 80 ? 3.715 -11.132 1.452 1.00 86.69 80 THR A O 1
ATOM 646 N N . LYS A 1 81 ? 5.621 -10.054 1.951 1.00 87.19 81 LYS A N 1
ATOM 647 C CA . LYS A 1 81 ? 5.000 -8.714 2.008 1.00 87.19 81 LYS A CA 1
ATOM 648 C C . LYS A 1 81 ? 4.239 -8.376 0.721 1.00 87.19 81 LYS A C 1
ATOM 650 O O . LYS A 1 81 ? 3.137 -7.841 0.776 1.00 87.19 81 LYS A O 1
ATOM 655 N N . GLN A 1 82 ? 4.786 -8.753 -0.436 1.00 88.38 82 GLN A N 1
ATOM 656 C CA . GLN A 1 82 ? 4.154 -8.499 -1.729 1.00 88.38 82 GLN A CA 1
ATOM 657 C C . GLN A 1 82 ? 2.832 -9.262 -1.888 1.00 88.38 82 GLN A C 1
ATOM 659 O O . GLN A 1 82 ? 1.868 -8.703 -2.412 1.00 88.38 82 GLN A O 1
ATOM 664 N N . THR A 1 83 ? 2.761 -10.514 -1.420 1.00 91.38 83 THR A N 1
ATOM 665 C CA . THR A 1 83 ? 1.507 -11.287 -1.441 1.00 91.38 83 THR A CA 1
ATOM 666 C C . THR A 1 83 ? 0.436 -10.662 -0.549 1.00 91.38 83 THR A C 1
ATOM 668 O O . THR A 1 83 ? -0.699 -10.512 -0.998 1.00 91.38 83 THR A O 1
ATOM 671 N N . LYS A 1 84 ? 0.813 -10.165 0.639 1.00 91.75 84 LYS A N 1
ATOM 672 C CA . LYS A 1 84 ? -0.088 -9.420 1.531 1.00 91.75 84 LYS A CA 1
ATOM 673 C C . LYS A 1 84 ? -0.632 -8.156 0.861 1.00 91.75 84 LYS A C 1
ATOM 675 O O . LYS A 1 84 ? -1.840 -7.947 0.832 1.00 91.75 84 LYS A O 1
ATOM 680 N N . SER A 1 85 ? 0.232 -7.331 0.268 1.00 92.12 85 SER A N 1
ATOM 681 C CA . SER A 1 85 ? -0.195 -6.094 -0.404 1.00 92.12 85 SER A CA 1
ATOM 682 C C . SER A 1 85 ? -1.134 -6.356 -1.583 1.00 92.12 85 SER A C 1
ATOM 684 O O . SER A 1 85 ? -2.093 -5.614 -1.779 1.00 92.12 85 SER A O 1
ATOM 686 N N . LYS A 1 86 ? -0.895 -7.422 -2.359 1.00 94.00 86 LYS A N 1
ATOM 687 C CA . LYS A 1 86 ? -1.797 -7.821 -3.450 1.00 94.00 86 LYS A CA 1
ATOM 688 C C . LYS A 1 86 ? -3.165 -8.257 -2.926 1.00 94.00 86 LYS A C 1
ATOM 690 O O . LYS A 1 86 ? -4.171 -7.849 -3.499 1.00 94.00 86 LYS A O 1
ATOM 695 N N . ALA A 1 87 ? -3.200 -9.053 -1.857 1.00 93.56 87 ALA A N 1
ATOM 696 C CA . ALA A 1 87 ? -4.447 -9.481 -1.228 1.00 93.56 87 ALA A CA 1
ATOM 697 C C . ALA A 1 87 ? -5.244 -8.279 -0.699 1.00 93.56 87 ALA A C 1
ATOM 699 O O . ALA A 1 87 ? -6.410 -8.121 -1.048 1.00 93.56 87 ALA A O 1
ATOM 700 N N . LEU A 1 88 ? -4.587 -7.368 0.028 1.00 92.56 88 LEU A N 1
ATOM 701 C CA . LEU A 1 88 ? -5.215 -6.134 0.507 1.00 92.56 88 LEU A CA 1
ATOM 702 C C . LEU A 1 88 ? -5.777 -5.297 -0.642 1.00 92.56 88 LEU A C 1
ATOM 704 O O . LEU A 1 88 ? -6.911 -4.847 -0.560 1.00 92.56 88 LEU A O 1
ATOM 708 N N . LYS A 1 89 ? -5.033 -5.133 -1.742 1.00 95.00 89 LYS A N 1
ATOM 709 C CA . LYS A 1 89 ? -5.510 -4.362 -2.897 1.00 95.00 89 LYS A CA 1
ATOM 710 C C . LYS A 1 89 ? -6.767 -4.969 -3.529 1.00 95.00 89 LYS A C 1
ATOM 712 O O . LYS A 1 89 ? -7.659 -4.227 -3.918 1.00 95.00 89 LYS A O 1
ATOM 717 N N . LYS A 1 90 ? -6.861 -6.302 -3.603 1.00 95.06 90 LYS A N 1
ATOM 718 C CA . LYS A 1 90 ? -8.077 -6.981 -4.080 1.00 95.06 90 LYS A CA 1
ATOM 719 C C . LYS A 1 90 ? -9.266 -6.710 -3.159 1.00 95.06 90 LYS A C 1
ATOM 721 O O . LYS A 1 90 ? -10.326 -6.360 -3.654 1.00 95.06 90 LYS A O 1
ATOM 726 N N . ILE A 1 91 ? -9.069 -6.818 -1.845 1.00 93.06 91 ILE A N 1
ATOM 727 C CA . ILE A 1 91 ? -10.122 -6.569 -0.847 1.00 93.06 91 ILE A CA 1
ATOM 728 C C . ILE A 1 91 ? -10.587 -5.107 -0.906 1.00 93.06 91 ILE A C 1
ATOM 730 O O . ILE A 1 91 ? -11.782 -4.843 -0.971 1.00 93.06 91 ILE A O 1
ATOM 734 N N . MET A 1 92 ? -9.650 -4.157 -0.957 1.00 91.69 92 MET A N 1
ATOM 735 C CA . MET A 1 92 ? -9.959 -2.722 -1.008 1.00 91.69 92 MET A CA 1
ATOM 736 C C . MET A 1 92 ? -10.765 -2.323 -2.248 1.00 91.69 92 MET A C 1
ATOM 738 O O . MET A 1 92 ? -11.564 -1.400 -2.163 1.00 91.69 92 MET A O 1
ATOM 742 N N . ASN A 1 93 ? -10.593 -3.020 -3.375 1.00 92.69 93 ASN A N 1
ATOM 743 C CA . ASN A 1 93 ? -11.370 -2.760 -4.589 1.00 92.69 93 ASN A CA 1
ATOM 744 C C . ASN A 1 93 ? -12.826 -3.248 -4.500 1.00 92.69 93 ASN A C 1
ATOM 746 O O . ASN A 1 93 ? -13.663 -2.770 -5.258 1.00 92.69 93 ASN A O 1
ATOM 750 N N . VAL A 1 94 ? -13.112 -4.219 -3.630 1.00 93.25 94 VAL A N 1
ATOM 751 C CA . VAL A 1 94 ? -14.459 -4.790 -3.445 1.00 93.25 94 VAL A CA 1
ATOM 752 C C . VAL A 1 94 ? -15.215 -4.069 -2.325 1.00 93.25 94 VAL A C 1
ATOM 754 O O . VAL A 1 94 ? -16.443 -4.058 -2.301 1.00 93.25 94 VAL A O 1
ATOM 757 N N . LEU A 1 95 ? -14.491 -3.447 -1.394 1.00 92.94 95 LEU A N 1
ATOM 758 C CA . LEU A 1 95 ? -15.081 -2.703 -0.289 1.00 92.94 95 LEU A CA 1
ATOM 759 C C . LEU A 1 95 ? -15.805 -1.424 -0.763 1.00 92.94 95 LEU A C 1
ATOM 761 O O . LEU A 1 95 ? -15.375 -0.786 -1.725 1.00 92.94 95 LEU A O 1
ATOM 765 N N . PRO A 1 96 ? -16.861 -0.983 -0.049 1.00 93.94 96 PRO A N 1
ATOM 766 C CA . PRO A 1 96 ? -17.538 0.280 -0.340 1.00 93.94 96 PRO A CA 1
ATOM 767 C C . PRO A 1 96 ? -16.566 1.467 -0.331 1.00 93.94 96 PRO A C 1
ATOM 769 O O . PRO A 1 96 ? -15.690 1.526 0.520 1.00 93.94 96 PRO A O 1
ATOM 772 N N . VAL A 1 97 ? -16.743 2.468 -1.200 1.00 92.25 97 VAL A N 1
ATOM 773 C CA . VAL A 1 97 ? -15.851 3.653 -1.259 1.00 92.25 97 VAL A CA 1
ATOM 774 C C . VAL A 1 97 ? -15.877 4.474 0.043 1.00 92.25 97 VAL A C 1
ATOM 776 O O . VAL A 1 97 ? -14.873 5.054 0.455 1.00 92.25 97 VAL A O 1
ATOM 779 N N . ASN A 1 98 ? -17.029 4.526 0.720 1.00 94.69 98 ASN A N 1
ATOM 780 C CA . ASN A 1 98 ? -17.201 5.304 1.945 1.00 94.69 98 ASN A CA 1
ATOM 781 C C . ASN A 1 98 ? -16.498 4.642 3.144 1.00 94.69 98 ASN A C 1
ATOM 783 O O . ASN A 1 98 ? -16.915 3.579 3.606 1.00 94.69 98 ASN A O 1
ATOM 787 N N . LYS A 1 99 ? -15.508 5.338 3.716 1.00 92.00 99 LYS A N 1
ATOM 788 C CA . LYS A 1 99 ? -14.720 4.888 4.877 1.00 92.00 99 LYS A CA 1
ATOM 789 C C . LYS A 1 99 ? -15.569 4.452 6.078 1.00 92.00 99 LYS A C 1
ATOM 791 O O . LYS A 1 99 ? -15.223 3.469 6.721 1.00 92.00 99 LYS A O 1
ATOM 796 N N . LYS A 1 100 ? -16.683 5.137 6.379 1.00 91.69 100 LYS A N 1
ATOM 797 C CA . LYS A 1 100 ? -17.552 4.767 7.515 1.00 91.69 100 LYS A CA 1
ATOM 798 C C . LYS A 1 100 ? -18.167 3.380 7.312 1.00 91.69 100 LYS A C 1
ATOM 800 O O . LYS A 1 100 ? -18.104 2.547 8.207 1.00 91.69 100 LYS A O 1
ATOM 805 N N . ARG A 1 101 ? -18.673 3.117 6.102 1.00 91.25 101 ARG A N 1
ATOM 806 C CA . ARG A 1 101 ? -19.248 1.817 5.726 1.00 91.25 101 ARG A CA 1
ATOM 807 C C . ARG A 1 101 ? -18.188 0.714 5.664 1.00 91.25 101 ARG A C 1
ATOM 809 O O . AR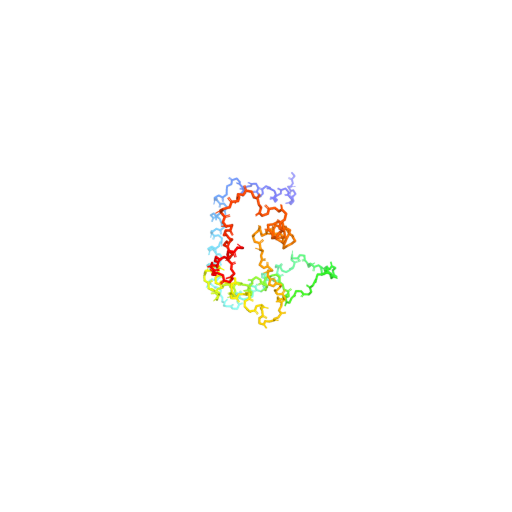G A 1 101 ? -18.486 -0.418 6.018 1.00 91.25 101 ARG A O 1
ATOM 816 N N . GLN A 1 102 ? -16.955 1.033 5.253 1.00 93.50 102 GLN A N 1
ATOM 817 C CA . GLN A 1 102 ? -15.841 0.073 5.295 1.00 93.50 102 GLN A CA 1
ATOM 818 C C . GLN A 1 102 ? -15.549 -0.388 6.720 1.00 93.50 102 GLN A C 1
ATOM 820 O O . GLN A 1 102 ? -15.421 -1.584 6.954 1.00 93.50 102 GLN A O 1
ATOM 825 N N . ILE A 1 103 ? -15.445 0.559 7.658 1.00 90.44 103 ILE A N 1
ATOM 826 C CA . ILE A 1 103 ? -15.177 0.251 9.064 1.00 90.44 103 ILE A CA 1
ATOM 827 C C . ILE A 1 103 ? -16.300 -0.621 9.621 1.00 90.44 103 ILE A C 1
ATOM 829 O O . ILE A 1 103 ? -15.999 -1.672 10.165 1.00 90.44 103 ILE A O 1
ATOM 833 N N . GLU A 1 104 ? -17.562 -0.236 9.413 1.00 92.31 104 GLU A N 1
ATOM 834 C CA . GLU A 1 104 ? -18.725 -0.988 9.905 1.00 92.31 104 GLU A CA 1
ATOM 835 C C . GLU A 1 104 ? -18.786 -2.426 9.356 1.00 92.31 104 GLU A C 1
ATOM 837 O O . GLU A 1 104 ? -19.052 -3.375 10.093 1.00 92.31 104 GLU A O 1
ATOM 842 N N . LEU A 1 105 ? -18.505 -2.607 8.062 1.00 92.50 105 LEU A N 1
ATOM 843 C CA . LEU A 1 105 ? -18.465 -3.934 7.449 1.00 92.50 105 L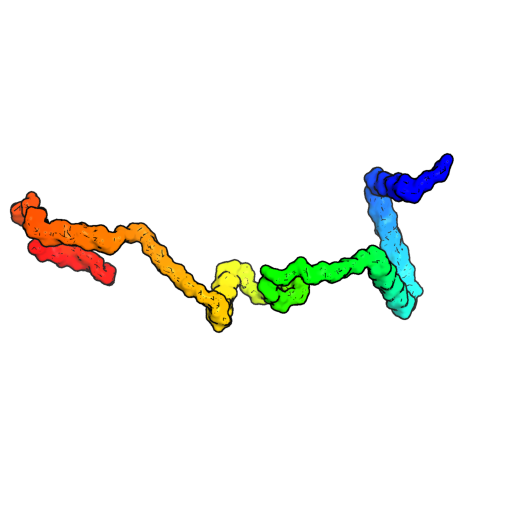EU A CA 1
ATOM 844 C C . LEU A 1 105 ? -17.323 -4.779 8.030 1.00 92.50 105 LEU A C 1
ATOM 846 O O . LEU A 1 105 ? -17.529 -5.936 8.384 1.00 92.50 105 LEU A O 1
ATOM 850 N N . ILE A 1 106 ? -16.119 -4.206 8.141 1.00 91.75 106 ILE A N 1
ATOM 851 C CA . ILE A 1 106 ? -14.949 -4.908 8.684 1.00 91.75 106 ILE A CA 1
ATOM 852 C C . ILE A 1 106 ? -15.179 -5.279 10.152 1.00 91.75 106 ILE A C 1
ATOM 854 O O . ILE A 1 106 ? -14.811 -6.382 10.549 1.00 91.75 106 ILE A O 1
ATOM 858 N N . THR A 1 107 ? -15.797 -4.401 10.949 1.00 89.12 107 THR A N 1
ATOM 859 C CA . THR A 1 107 ? -16.135 -4.703 12.345 1.00 89.12 107 THR A CA 1
ATOM 860 C C . THR A 1 107 ? -17.139 -5.844 12.434 1.00 89.12 107 THR A C 1
ATOM 862 O O . THR A 1 107 ? -16.863 -6.787 13.163 1.00 89.12 107 THR A O 1
ATOM 865 N N . LYS A 1 108 ? -18.213 -5.839 11.628 1.00 89.62 108 LYS A N 1
ATOM 866 C CA . LYS A 1 108 ? -19.185 -6.948 11.597 1.00 89.62 108 LYS A CA 1
ATOM 867 C C . LYS A 1 108 ? -18.539 -8.278 11.206 1.00 89.62 108 LYS A C 1
ATOM 869 O O . LYS A 1 108 ? -18.683 -9.261 11.916 1.00 89.62 108 LYS A O 1
ATOM 874 N N . VAL A 1 109 ? -17.737 -8.297 10.139 1.00 90.19 109 VAL A N 1
ATOM 875 C CA . VAL A 1 109 ? -17.015 -9.514 9.721 1.00 90.19 109 VAL A CA 1
ATOM 876 C C . VAL A 1 109 ? -16.074 -10.011 10.824 1.00 90.19 109 VAL A C 1
ATOM 878 O O . VAL A 1 109 ? -15.941 -11.211 11.047 1.00 90.19 109 VAL A O 1
ATOM 881 N N . ALA A 1 110 ? -15.403 -9.103 11.531 1.00 88.88 110 ALA A N 1
ATOM 882 C CA . ALA A 1 110 ? -14.509 -9.471 12.622 1.00 88.88 110 ALA A CA 1
ATOM 883 C C . ALA A 1 110 ? -15.251 -9.951 13.888 1.00 88.88 110 ALA A C 1
ATOM 885 O O . ALA A 1 110 ? -14.696 -10.774 14.624 1.00 88.88 110 ALA A O 1
ATOM 886 N N . GLU A 1 111 ? -16.475 -9.466 14.130 1.00 86.88 111 GLU A N 1
ATOM 887 C CA . GLU A 1 111 ? -17.404 -9.974 15.151 1.00 86.88 111 GLU A CA 1
ATOM 888 C C . GLU A 1 111 ? -17.870 -11.395 14.810 1.00 86.88 111 GLU A C 1
ATOM 890 O O . GLU A 1 111 ? -17.742 -12.288 15.649 1.00 86.88 111 GLU A O 1
ATOM 895 N N . ASP A 1 112 ? -18.308 -11.634 13.569 1.00 87.75 112 ASP A N 1
ATOM 896 C CA . ASP A 1 112 ? -18.764 -12.948 13.088 1.00 87.75 112 ASP A CA 1
ATOM 897 C C . ASP A 1 112 ? -17.661 -14.010 13.198 1.00 87.75 112 ASP A C 1
ATOM 899 O O . ASP A 1 112 ? -17.892 -15.146 13.617 1.00 87.75 112 ASP A O 1
ATOM 903 N N . LEU A 1 113 ? -16.423 -13.619 12.880 1.00 87.31 113 LEU A N 1
ATOM 904 C CA . LEU A 1 113 ? -15.243 -14.476 13.003 1.00 87.31 113 LEU A CA 1
ATOM 905 C C . LEU A 1 113 ? -14.741 -14.620 14.450 1.00 87.31 113 LEU A C 1
ATOM 907 O O . LEU A 1 113 ? -13.739 -15.298 14.679 1.00 87.31 113 LEU A O 1
ATOM 911 N N . LYS A 1 114 ? -15.399 -13.983 15.430 1.00 83.12 114 LYS A N 1
ATOM 912 C CA . LYS A 1 114 ? -15.028 -13.976 16.858 1.00 83.12 114 LYS A CA 1
ATOM 913 C C . LYS A 1 114 ? -13.576 -13.542 17.114 1.00 83.12 114 LYS A C 1
ATOM 915 O O . LYS A 1 114 ? -12.989 -13.891 18.137 1.00 83.12 114 LYS A O 1
ATOM 920 N N . ILE A 1 115 ? -12.991 -12.771 16.192 1.00 78.31 115 ILE A N 1
ATOM 921 C CA . ILE A 1 115 ? -11.606 -12.280 16.280 1.00 78.31 115 ILE A CA 1
ATOM 922 C C . ILE A 1 115 ? -11.548 -11.100 17.244 1.00 78.31 115 ILE A C 1
ATOM 924 O O . ILE A 1 115 ? -10.638 -10.993 18.067 1.00 78.31 115 ILE A O 1
ATOM 928 N N . LEU A 1 116 ? -12.533 -10.208 17.154 1.00 66.88 116 LEU A N 1
ATOM 929 C CA . LEU A 1 116 ? -12.660 -9.102 18.082 1.00 66.88 116 LEU A CA 1
ATOM 930 C C . LEU A 1 116 ? -13.579 -9.527 19.226 1.00 66.88 116 LEU A C 1
ATOM 932 O O . LEU A 1 116 ? -14.800 -9.535 19.092 1.00 66.88 116 LEU A O 1
ATOM 936 N N . LYS A 1 117 ? -12.998 -9.785 20.403 1.00 64.50 117 LYS A N 1
ATOM 937 C CA . LYS A 1 117 ? -13.715 -9.547 21.660 1.00 64.50 117 LYS A CA 1
ATOM 938 C C . LYS A 1 117 ? -13.862 -8.036 21.783 1.00 64.50 117 LYS A C 1
ATOM 940 O O . LYS A 1 117 ? -13.060 -7.389 22.455 1.00 64.50 117 LYS A O 1
ATOM 945 N N . ILE A 1 118 ? -14.814 -7.458 21.052 1.00 57.41 118 ILE A N 1
ATOM 946 C CA . ILE A 1 118 ? -15.161 -6.053 21.215 1.00 57.41 118 ILE A CA 1
ATOM 947 C C . ILE A 1 118 ? -15.679 -5.958 22.639 1.00 57.41 118 ILE A C 1
ATOM 949 O O . ILE A 1 118 ? -16.818 -6.317 22.931 1.00 57.41 118 ILE A O 1
ATOM 953 N N . GLN A 1 119 ? -14.815 -5.516 23.550 1.00 56.38 119 GLN A N 1
ATOM 954 C CA . GLN A 1 119 ? -15.287 -4.903 24.771 1.00 56.38 119 GLN A CA 1
ATOM 955 C C . GLN A 1 119 ? -16.146 -3.754 24.269 1.00 56.38 119 GLN A C 1
ATOM 957 O O . GLN A 1 119 ? -15.611 -2.767 23.755 1.00 56.38 119 GLN A O 1
ATOM 962 N N . LYS A 1 120 ? -17.476 -3.944 24.282 1.00 56.12 120 LYS A N 1
ATOM 963 C CA . LYS A 1 120 ? -18.427 -2.856 24.073 1.00 56.12 120 LYS A CA 1
ATOM 964 C C . LYS A 1 120 ? -17.861 -1.725 24.904 1.00 56.12 120 LYS A C 1
ATOM 966 O O . LYS A 1 120 ? -17.649 -1.926 26.101 1.00 56.12 120 LYS A O 1
ATOM 971 N N . LYS A 1 121 ? -17.482 -0.615 24.261 1.00 51.41 121 LYS A N 1
ATOM 972 C CA . LYS A 1 121 ? -17.062 0.571 25.003 1.00 51.41 121 LYS A CA 1
ATOM 973 C C . LYS A 1 121 ? -18.174 0.768 26.015 1.00 51.41 121 LYS A C 1
ATOM 975 O O . LYS A 1 121 ? -19.303 0.998 25.589 1.00 51.41 121 LYS A O 1
ATOM 980 N N . GLN A 1 122 ? -17.873 0.572 27.301 1.00 51.69 122 GLN A N 1
ATOM 981 C CA . GLN A 1 122 ? -18.768 1.024 28.350 1.00 51.69 122 GLN A CA 1
ATOM 982 C C . GLN A 1 122 ? -19.115 2.444 27.944 1.00 51.69 122 GLN A C 1
ATOM 984 O O . GLN A 1 122 ? -18.205 3.217 27.606 1.00 51.69 122 GLN A O 1
ATOM 989 N N . GLU A 1 123 ? -20.412 2.702 27.794 1.00 53.25 123 GLU A N 1
ATOM 990 C CA . GLU A 1 123 ? -20.911 4.035 27.516 1.00 53.25 123 GLU A CA 1
ATOM 991 C C . GLU A 1 123 ? -20.154 4.940 28.474 1.00 53.25 123 GLU A C 1
ATOM 993 O O . GLU A 1 123 ? -20.164 4.732 29.687 1.00 53.25 123 GLU A O 1
ATOM 998 N N . ARG A 1 124 ? -19.316 5.821 27.920 1.00 52.56 124 ARG A N 1
ATOM 999 C CA . ARG A 1 124 ? -18.635 6.795 28.753 1.00 52.56 124 ARG A CA 1
ATOM 1000 C C . ARG A 1 124 ? -19.766 7.672 29.234 1.00 52.56 124 ARG A C 1
ATOM 1002 O O . ARG A 1 124 ? -20.220 8.520 28.470 1.00 52.56 124 ARG A O 1
ATOM 1009 N N . ASP A 1 125 ? -20.240 7.400 30.442 1.00 51.53 125 ASP A N 1
ATOM 1010 C CA . ASP A 1 125 ? -21.140 8.275 31.163 1.00 51.53 125 ASP A CA 1
ATOM 1011 C C . ASP A 1 125 ? -20.471 9.643 31.172 1.00 51.53 125 ASP A C 1
ATOM 1013 O O . ASP A 1 125 ? -19.471 9.889 31.852 1.00 51.53 125 ASP A O 1
ATOM 1017 N N . TYR A 1 126 ? -20.962 10.514 30.300 1.00 52.31 126 TYR A N 1
ATOM 1018 C CA . TYR A 1 126 ? -20.542 11.895 30.221 1.00 52.31 126 TYR A CA 1
ATOM 1019 C C . TYR A 1 126 ? -20.778 12.515 31.593 1.00 52.31 126 TYR A C 1
ATOM 1021 O O . TYR A 1 126 ? -21.927 12.750 31.947 1.00 52.31 126 TYR A O 1
ATOM 1029 N N . GLN A 1 127 ? -19.710 12.760 32.361 1.00 58.53 127 GLN A N 1
ATOM 1030 C CA . GLN A 1 127 ? -19.715 13.657 33.526 1.00 58.53 127 GLN A CA 1
ATOM 1031 C C . GLN A 1 127 ? -20.904 13.470 34.489 1.00 58.53 127 GLN A C 1
ATOM 1033 O O . GLN A 1 127 ? -21.374 14.422 35.111 1.00 58.53 127 GLN A O 1
ATOM 1038 N N . ALA A 1 128 ? -21.415 12.248 34.633 1.00 64.38 128 ALA A N 1
ATOM 1039 C CA . ALA A 1 128 ? -22.465 11.989 35.595 1.00 64.38 128 ALA A CA 1
ATOM 1040 C C . ALA A 1 128 ? -21.825 11.985 36.984 1.00 64.38 128 ALA A C 1
ATOM 1042 O O . ALA A 1 128 ? -20.868 11.250 37.233 1.00 64.38 128 ALA A O 1
ATOM 1043 N N . LEU A 1 129 ? -22.345 12.818 37.891 1.00 70.94 129 LEU A N 1
ATOM 1044 C CA . LEU A 1 129 ? -21.942 12.775 39.294 1.00 70.94 129 LEU A CA 1
ATOM 1045 C C . LEU A 1 129 ? -22.055 11.328 39.807 1.00 70.94 129 LEU A C 1
ATOM 1047 O O . LEU A 1 129 ? -23.074 10.681 39.519 1.00 70.94 129 LEU A O 1
ATOM 1051 N N . PRO A 1 130 ? -21.056 10.829 40.561 1.00 79.12 130 PRO A N 1
ATOM 1052 C CA . PRO A 1 130 ? -21.103 9.493 41.137 1.00 79.12 130 PRO A CA 1
ATOM 1053 C C . PRO A 1 130 ? -22.412 9.265 41.894 1.00 79.12 130 PRO A C 1
ATOM 1055 O O . PRO A 1 130 ? -22.919 10.171 42.560 1.00 79.12 130 PRO A O 1
ATOM 1058 N N . THR A 1 131 ? -22.953 8.048 41.830 1.00 76.50 131 THR A N 1
ATOM 1059 C CA . THR A 1 131 ? -24.214 7.680 42.500 1.00 76.50 131 THR A CA 1
ATOM 1060 C C . THR A 1 131 ? -24.170 7.986 43.998 1.00 76.50 131 THR A C 1
ATOM 1062 O O . THR A 1 131 ? -25.154 8.428 44.576 1.00 76.50 131 THR A O 1
ATOM 1065 N N . THR A 1 132 ? -22.990 7.866 44.607 1.00 81.75 132 THR A N 1
ATOM 1066 C CA . THR A 1 132 ? -22.732 8.239 46.003 1.00 81.75 132 THR A CA 1
ATOM 1067 C C . THR A 1 132 ? -22.996 9.719 46.286 1.00 81.75 132 THR A C 1
ATOM 1069 O O . THR A 1 132 ? -23.559 10.051 47.324 1.00 81.75 132 THR A O 1
ATOM 1072 N N . VAL A 1 133 ? -22.633 10.618 45.368 1.00 80.75 133 VAL A N 1
ATOM 1073 C CA . VAL A 1 133 ? -22.885 12.060 45.500 1.00 80.75 133 VAL A CA 1
ATOM 1074 C C . VAL A 1 133 ? -24.373 12.352 45.339 1.00 80.75 133 VAL A C 1
ATOM 1076 O O . VAL A 1 133 ? -24.933 13.111 46.124 1.00 80.75 133 VAL A O 1
ATOM 1079 N N . LYS A 1 134 ? -25.037 11.706 44.372 1.00 81.38 134 LYS A N 1
ATOM 1080 C CA . LYS A 1 134 ? -26.488 11.848 44.173 1.00 81.38 134 LYS A CA 1
ATOM 1081 C C . LYS A 1 134 ? -27.275 11.407 45.409 1.00 81.38 134 LYS A C 1
ATOM 1083 O O . LYS A 1 134 ? -28.176 12.125 45.831 1.00 81.38 134 LYS A O 1
ATOM 1088 N N . ASN A 1 135 ? -26.884 10.289 46.019 1.00 83.44 135 ASN A N 1
ATOM 1089 C CA . ASN A 1 135 ? -27.527 9.776 47.227 1.00 83.44 135 ASN A CA 1
ATOM 1090 C C . ASN A 1 135 ? -27.318 10.713 48.422 1.00 83.44 135 ASN A C 1
ATOM 1092 O O . ASN A 1 135 ? -28.278 11.010 49.117 1.00 83.44 135 ASN A O 1
ATOM 1096 N N . LYS A 1 136 ? -26.112 11.271 48.603 1.00 84.25 136 LYS A N 1
ATOM 1097 C CA . LYS A 1 136 ? -25.857 12.270 49.658 1.00 84.25 136 LYS A CA 1
ATOM 1098 C C . LYS A 1 136 ? -26.709 13.530 49.503 1.00 84.25 136 LYS A C 1
ATOM 1100 O O . LYS A 1 136 ? -27.201 14.057 50.494 1.00 84.25 136 LYS A O 1
ATOM 1105 N N . VAL A 1 137 ? -26.886 14.016 48.272 1.00 81.94 137 VAL A N 1
ATOM 1106 C CA . VAL A 1 137 ? -27.757 15.171 47.995 1.00 81.94 137 VAL A CA 1
ATOM 1107 C C . VAL A 1 137 ? -29.215 14.824 48.296 1.00 81.94 137 VAL A C 1
ATOM 1109 O O . VAL A 1 137 ? -29.901 15.603 48.950 1.00 81.94 137 VAL A O 1
ATOM 1112 N N . TYR A 1 138 ? -29.680 13.649 47.867 1.00 80.50 138 TYR A N 1
ATOM 1113 C CA . TYR A 1 138 ? -31.031 13.180 48.170 1.00 80.50 138 TYR A CA 1
ATOM 1114 C C . TYR A 1 138 ? -31.271 13.049 49.679 1.00 80.50 138 TYR A C 1
ATOM 1116 O O . TYR A 1 138 ? -32.272 13.551 50.184 1.00 80.50 138 TYR A O 1
ATOM 1124 N N . GLU A 1 139 ? -30.337 12.434 50.406 1.00 82.19 139 GLU A N 1
ATOM 1125 C CA . GLU A 1 139 ? -30.397 12.292 51.861 1.00 82.19 139 GLU A CA 1
ATOM 1126 C C . GLU A 1 139 ? -30.453 13.654 52.548 1.00 82.19 139 GLU A C 1
ATOM 1128 O O . GLU A 1 139 ? -31.317 13.852 53.392 1.00 82.19 139 GLU A O 1
ATOM 1133 N N . PHE A 1 140 ? -29.604 14.609 52.152 1.00 81.00 140 PHE A N 1
ATOM 1134 C CA . PHE A 1 140 ? -29.581 15.959 52.722 1.00 81.00 140 PHE A CA 1
ATOM 1135 C C . PHE A 1 140 ? -30.943 16.663 52.631 1.00 81.00 140 PHE A C 1
ATOM 1137 O O . PHE A 1 140 ? -31.432 17.162 53.638 1.00 81.00 140 PHE A O 1
ATOM 1144 N N . TYR A 1 141 ? -31.585 16.657 51.459 1.00 72.44 141 TYR A N 1
ATOM 1145 C CA . TYR A 1 141 ? -32.909 17.276 51.282 1.00 72.44 141 TYR A CA 1
ATOM 1146 C C . TYR A 1 141 ? -34.064 16.443 51.850 1.00 72.44 141 TYR A C 1
ATOM 1148 O O . TYR A 1 141 ? -35.165 16.959 52.028 1.00 72.44 141 TYR A O 1
ATOM 1156 N N . SER A 1 142 ? -33.838 15.158 52.121 1.00 70.75 142 SER A N 1
ATOM 1157 C CA . SER A 1 142 ? -34.852 14.292 52.722 1.00 70.75 142 SER A CA 1
ATOM 1158 C C . SER A 1 142 ? -34.926 14.441 54.238 1.00 70.75 142 SER A C 1
ATOM 1160 O O . SER A 1 142 ? -35.959 14.087 54.804 1.00 70.75 142 SER A O 1
ATOM 1162 N N . ARG A 1 143 ? -33.882 14.962 54.900 1.00 75.06 143 ARG A N 1
ATOM 1163 C CA . ARG A 1 143 ? -33.890 15.122 56.357 1.00 75.06 143 ARG A CA 1
ATOM 1164 C C . ARG A 1 143 ? -34.925 16.156 56.809 1.00 75.06 143 ARG A C 1
ATOM 1166 O O . ARG A 1 143 ? -35.103 17.209 56.197 1.00 75.06 143 ARG A O 1
ATOM 1173 N N . ASP A 1 144 ? -35.607 15.835 57.902 1.00 66.56 144 ASP A N 1
ATOM 1174 C CA . ASP A 1 144 ? -36.684 16.656 58.468 1.00 66.56 144 ASP A CA 1
ATOM 1175 C C . ASP A 1 144 ? -36.171 17.896 59.216 1.00 66.56 144 ASP A C 1
ATOM 1177 O O . ASP A 1 144 ? -36.913 18.856 59.396 1.00 66.56 144 ASP A O 1
ATOM 1181 N N . ASP A 1 145 ? -34.893 17.904 59.599 1.00 70.50 145 ASP A N 1
ATOM 1182 C CA . ASP A 1 145 ? -34.213 19.008 60.288 1.00 70.50 145 ASP A CA 1
ATOM 1183 C C . ASP A 1 145 ? -33.906 20.207 59.368 1.00 70.50 145 ASP A C 1
ATOM 1185 O O . ASP A 1 145 ? -33.790 21.336 59.839 1.00 70.50 145 ASP A O 1
ATOM 1189 N N . ILE A 1 146 ? -33.810 19.983 58.054 1.00 61.91 146 ILE A N 1
ATOM 1190 C CA . ILE A 1 146 ? -33.493 21.012 57.048 1.00 61.91 146 ILE A CA 1
ATOM 1191 C C . ILE A 1 146 ? -34.768 21.566 56.372 1.00 61.91 146 ILE A C 1
ATOM 1193 O O . ILE A 1 146 ? -34.756 22.672 55.831 1.00 61.91 146 ILE A O 1
ATOM 1197 N N . SER A 1 147 ? -35.893 20.847 56.456 1.00 56.25 147 SER A N 1
ATOM 1198 C CA . SER A 1 147 ? -37.171 21.122 55.766 1.00 56.25 147 SER A CA 1
ATOM 1199 C C . SER A 1 147 ? -38.028 22.255 56.376 1.00 56.25 147 SER A C 1
ATOM 1201 O O . SER A 1 147 ? -39.245 22.280 56.189 1.00 56.25 147 SER A O 1
ATOM 1203 N N . TYR A 1 148 ? -37.434 23.201 57.105 1.00 57.88 148 TYR A N 1
ATOM 1204 C CA . TYR A 1 148 ? -38.165 24.304 57.747 1.00 57.88 148 TYR A CA 1
ATOM 1205 C C . TYR A 1 148 ? -37.443 25.644 57.590 1.00 57.88 148 TYR A C 1
ATOM 1207 O O . TYR A 1 148 ? -37.115 26.307 58.569 1.00 57.88 148 TYR A O 1
ATOM 1215 N N . GLN A 1 149 ? -37.195 26.081 56.354 1.00 57.28 149 GLN A N 1
ATOM 1216 C CA . GLN A 1 149 ? -36.756 27.467 56.119 1.00 57.28 149 GLN A CA 1
ATOM 1217 C C . GLN A 1 149 ? -37.918 28.441 55.861 1.00 57.28 149 GLN A C 1
ATOM 1219 O O . GLN A 1 149 ? -37.712 29.650 55.919 1.00 57.28 149 GLN A O 1
ATOM 1224 N N . ALA A 1 150 ? -39.147 27.956 55.630 1.00 55.03 150 ALA A N 1
ATOM 1225 C CA . ALA A 1 150 ? -40.312 28.819 55.417 1.00 55.03 150 ALA A CA 1
ATOM 1226 C C . ALA A 1 150 ? -41.620 28.184 55.940 1.00 55.03 150 ALA A C 1
ATOM 1228 O O . ALA A 1 150 ? -42.284 27.450 55.201 1.00 55.03 150 ALA A O 1
ATOM 1229 N N . PRO A 1 151 ? -42.044 28.462 57.187 1.00 51.22 151 PRO A N 1
ATOM 1230 C CA . PRO A 1 151 ? -43.344 28.006 57.670 1.00 51.22 151 PRO A CA 1
ATOM 1231 C C . PRO A 1 151 ? -44.464 28.581 56.783 1.00 51.22 151 PRO A C 1
ATOM 1233 O O . PRO A 1 151 ? -44.572 29.792 56.606 1.00 51.22 151 PRO A O 1
ATOM 1236 N N . GLY A 1 152 ? -45.276 27.703 56.182 1.00 57.34 152 GLY A N 1
ATOM 1237 C CA . GLY A 1 152 ? -46.425 28.073 55.340 1.00 57.34 152 GLY A CA 1
ATOM 1238 C C . GLY A 1 152 ? -46.249 27.885 53.826 1.00 57.34 152 GLY A C 1
ATOM 1239 O O . GLY A 1 152 ? -47.245 27.909 53.104 1.00 57.34 152 GLY A O 1
ATOM 1240 N N . LYS A 1 153 ?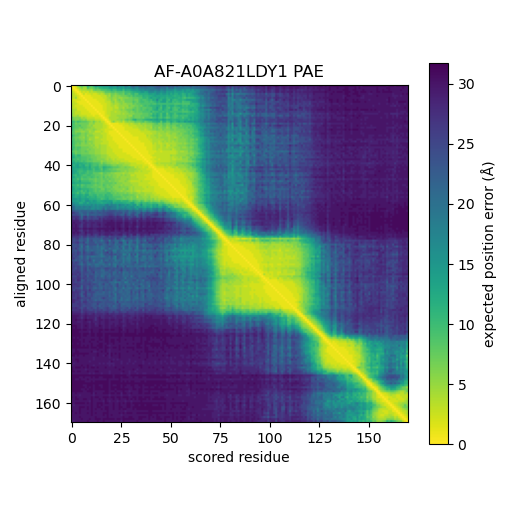 -45.035 27.617 53.323 1.00 60.19 153 LYS A N 1
ATOM 1241 C CA . LYS A 1 153 ? -44.827 27.109 51.955 1.00 60.19 153 LYS A CA 1
ATOM 1242 C C . LYS A 1 153 ? -44.451 25.634 52.027 1.00 60.19 153 LYS A C 1
ATOM 1244 O O . LYS A 1 153 ? -43.409 25.288 52.558 1.00 60.19 153 LYS A O 1
ATOM 1249 N N . ARG A 1 154 ? -45.310 24.761 51.495 1.00 61.09 154 ARG A N 1
ATOM 1250 C CA . ARG A 1 154 ? -44.993 23.334 51.359 1.00 61.09 154 ARG A CA 1
ATOM 1251 C C . ARG A 1 154 ? -43.935 23.171 50.270 1.00 61.09 154 ARG A C 1
ATOM 1253 O O . ARG A 1 154 ? -44.194 23.538 49.120 1.00 61.09 154 ARG A O 1
ATOM 1260 N N . ASP A 1 155 ? -42.775 22.632 50.621 1.00 65.06 155 ASP A N 1
ATOM 1261 C CA . ASP A 1 155 ? -41.698 22.379 49.670 1.00 65.06 155 ASP A CA 1
ATOM 1262 C C . ASP A 1 155 ? -42.151 21.337 48.636 1.00 65.06 155 ASP A C 1
ATOM 1264 O O . ASP A 1 155 ? -42.467 20.188 48.952 1.00 65.06 155 ASP A O 1
ATOM 1268 N N . SER A 1 156 ? -42.247 21.751 47.369 1.00 68.25 156 SER A N 1
ATOM 1269 C CA . SER A 1 156 ? -42.584 20.850 46.267 1.00 68.25 156 SER A CA 1
ATOM 1270 C C . SER A 1 156 ? -41.305 20.356 45.598 1.00 68.25 156 SER A C 1
ATOM 1272 O O . SER A 1 156 ? -40.583 21.141 44.979 1.00 68.25 156 SER A O 1
ATOM 1274 N N . ILE A 1 157 ? -41.050 19.055 45.661 1.00 67.81 157 ILE A N 1
ATOM 1275 C CA . ILE A 1 157 ? -39.909 18.415 45.007 1.00 67.81 157 ILE A CA 1
ATOM 1276 C C . ILE A 1 157 ? -40.377 17.883 43.652 1.00 67.81 157 ILE A C 1
ATOM 1278 O O . ILE A 1 157 ? -41.362 17.156 43.555 1.00 67.81 157 ILE A O 1
ATOM 1282 N N . THR A 1 158 ? -39.682 18.240 42.570 1.00 74.12 158 THR A N 1
ATOM 1283 C CA . THR A 1 158 ? -39.940 17.647 41.247 1.00 74.12 158 THR A CA 1
ATOM 1284 C C . THR A 1 158 ? -38.854 16.628 40.933 1.00 74.12 158 THR A C 1
ATOM 1286 O O . THR A 1 158 ? -37.727 17.006 40.621 1.00 74.12 158 THR A O 1
ATOM 1289 N N . ILE A 1 159 ? -39.192 15.341 40.982 1.00 77.06 159 ILE A N 1
ATOM 1290 C CA . ILE A 1 159 ? -38.275 14.242 40.661 1.00 77.06 159 ILE A CA 1
ATOM 1291 C C . ILE A 1 159 ? -38.564 13.774 39.233 1.00 77.06 159 ILE A C 1
ATOM 1293 O O . ILE A 1 159 ? -39.720 13.651 38.820 1.00 77.06 159 ILE A O 1
ATOM 1297 N N . LYS A 1 160 ? -37.511 13.544 38.444 1.00 76.62 160 LYS A N 1
ATOM 1298 C CA . LYS A 1 160 ? -37.634 12.978 37.097 1.00 76.62 160 LYS A CA 1
ATOM 1299 C C . LYS A 1 160 ? -37.197 11.517 37.125 1.00 76.62 160 LYS A C 1
ATOM 1301 O O . LYS A 1 160 ? -36.004 11.238 37.143 1.00 76.62 160 LYS A O 1
ATOM 1306 N N . GLU A 1 161 ? -38.162 10.606 37.091 1.00 76.50 161 GLU A N 1
ATOM 1307 C CA . GLU A 1 161 ? -37.931 9.160 37.016 1.00 76.50 161 GLU A CA 1
ATOM 1308 C C . GLU A 1 161 ? -38.362 8.651 35.642 1.00 76.50 161 GLU A C 1
ATOM 1310 O O . GLU A 1 161 ? -39.446 8.986 35.164 1.00 76.50 161 GLU A O 1
ATOM 1315 N N . ASN A 1 162 ? -37.510 7.861 34.983 1.00 71.38 162 ASN A N 1
ATOM 1316 C CA . ASN A 1 162 ? -37.802 7.239 33.682 1.00 71.38 162 ASN A CA 1
ATOM 1317 C C . ASN A 1 162 ? -38.321 8.228 32.618 1.00 71.38 162 ASN A C 1
ATOM 1319 O O . ASN A 1 162 ? -39.212 7.923 31.832 1.00 71.38 162 ASN A O 1
ATOM 1323 N N . GLY A 1 163 ? -37.781 9.451 32.613 1.00 75.56 163 GLY A N 1
ATOM 1324 C CA . GLY A 1 163 ? -38.158 10.495 31.657 1.00 75.56 163 GLY A CA 1
ATOM 1325 C C . GLY A 1 163 ? -39.399 11.313 32.035 1.00 75.56 163 GLY A C 1
ATOM 1326 O O . GLY A 1 163 ? -39.580 12.398 31.478 1.00 75.56 163 GLY A O 1
ATOM 1327 N N . LEU A 1 164 ? -40.187 10.881 33.022 1.00 65.25 164 LEU A N 1
ATOM 1328 C CA . LEU A 1 164 ? -41.410 11.547 33.469 1.00 65.25 164 LEU A CA 1
ATOM 1329 C C . LEU A 1 164 ? -41.141 12.412 34.703 1.00 65.25 164 LEU A C 1
ATOM 1331 O O . LEU A 1 164 ? -40.489 11.987 35.655 1.00 65.25 164 LEU A O 1
ATOM 1335 N N . ARG A 1 165 ? -41.636 13.655 34.685 1.00 79.69 165 ARG A N 1
ATOM 1336 C CA . ARG A 1 165 ? -41.539 14.573 35.827 1.00 79.69 165 ARG A CA 1
ATOM 1337 C C . ARG A 1 165 ? -42.712 14.325 36.767 1.00 79.69 165 ARG A C 1
ATOM 1339 O O . ARG A 1 165 ? -43.851 14.584 36.390 1.00 79.69 165 ARG A O 1
ATOM 1346 N N . LYS A 1 166 ? -42.431 13.879 37.987 1.00 76.50 166 LYS A N 1
ATOM 1347 C CA . LYS A 1 166 ? -43.410 13.772 39.069 1.00 76.50 166 LYS A CA 1
ATOM 1348 C C . LYS A 1 166 ? -43.158 14.885 40.075 1.00 76.50 166 LYS A C 1
ATOM 1350 O O . LYS A 1 166 ? -42.030 15.079 40.523 1.00 76.50 166 LYS A O 1
ATOM 1355 N N . LYS A 1 167 ? -44.209 15.633 40.406 1.00 74.06 167 LYS A N 1
ATOM 1356 C CA . LYS A 1 167 ? -44.188 16.587 41.516 1.00 74.06 167 LYS A CA 1
ATOM 1357 C C . LYS A 1 167 ? -44.661 15.860 42.765 1.00 74.06 167 LYS A C 1
ATOM 1359 O O . LYS A 1 167 ? -45.751 15.299 42.758 1.00 74.06 167 LYS A O 1
ATOM 1364 N N . MET A 1 168 ? -43.839 15.872 43.800 1.00 70.75 168 MET A N 1
ATOM 1365 C CA . MET A 1 168 ? -44.178 15.380 45.124 1.00 70.75 168 MET A CA 1
ATOM 1366 C C . MET A 1 168 ? -44.195 16.560 46.085 1.00 70.75 168 MET A C 1
ATOM 1368 O O . MET A 1 168 ? -43.337 17.440 46.025 1.00 70.75 168 MET A O 1
ATOM 1372 N N . GLN A 1 169 ? -45.214 16.596 46.930 1.00 63.06 169 GLN A N 1
ATOM 1373 C CA . GLN A 1 169 ? -45.314 17.530 48.037 1.00 63.06 169 GLN A CA 1
ATOM 1374 C C . GLN A 1 169 ? -44.957 16.746 49.295 1.00 63.06 169 GLN A C 1
ATOM 1376 O O . GLN A 1 169 ? -45.491 15.650 49.475 1.00 63.06 169 GLN A O 1
ATOM 1381 N N . LYS A 1 170 ? -44.016 17.266 50.085 1.00 60.28 170 LYS A N 1
ATOM 1382 C CA . LYS A 1 170 ? -43.745 16.737 51.421 1.00 60.28 170 LYS A CA 1
ATOM 1383 C C . LYS A 1 170 ? -44.797 17.268 52.395 1.00 60.28 170 LYS A C 1
ATOM 1385 O O . LYS A 1 170 ? -45.245 18.426 52.199 1.00 60.28 170 LYS A O 1
#

Mean predicted aligned error: 20.33 Å

pLDDT: mean 78.54, std 14.25, range [42.69, 95.06]

Sequence (170 aa):
MALSGAQRAQRCREKKNKNAELSEIMKQKDRKRKRLARLKMTLSEVTALRLRQKINLQKFRPKKKNDSNCSTAQASSFSTKQTKSKALKKIMNVLPVNKKRQIELITKVAEDLKILKIQKKQERDYQALPTTVKNKVYEFYSRDDISYQAPGKRDSITIKENGLRKKMQK